Protein AF-A0A2A9E3H4-F1 (afdb_monomer)

Organism: NCBI:txid372484

pLDDT: mean 79.82, std 17.69, range [43.72, 95.69]

Secondary structure (DSSP, 8-state):
---HHHHHHTT--TT---EEEEE-TTS-EEEEETTEEEEE-HHHHTT----PPPPP------------PPPP-

Mean predicted aligned error: 9.37 Å

Nearest PDB structures (foldseek):
  3e19-assembly1_D  TM=8.48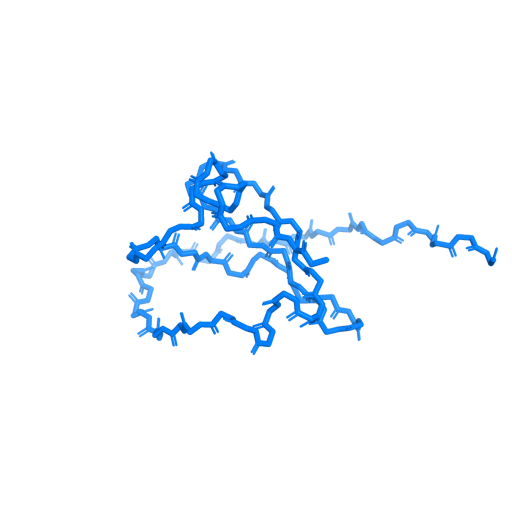8E-01  e=1.534E-01  Thermococcus thioreducens
  2lx9-assembly1_A  TM=6.291E-01  e=9.119E-01  Escherichia coli K-12
  3ifv-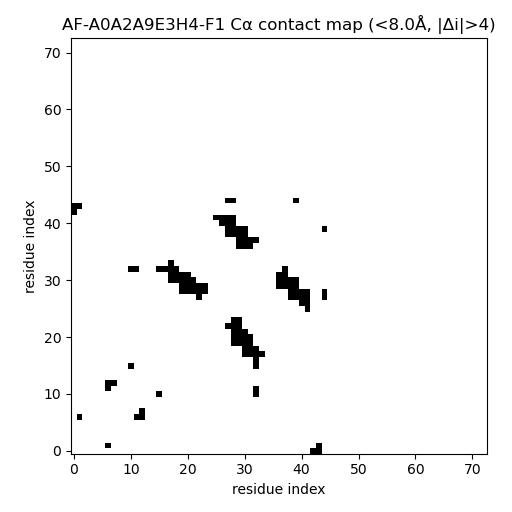assembly1_C  TM=5.100E-01  e=1.765E+00  Haloferax volcanii
  3hi8-assembly1_A  TM=3.741E-01  e=2.802E+00  Haloferax volcanii
  4s36-assembly1_A  TM=3.009E-01  e=9.196E+00  Pseudomonas aeruginosa

InterPro domains:
  IPR038157 Ferrous iron transporter, core domain [G3DSA:2.30.30.90] (4-50)

Foldseek 3Di:
DDDPVVCVVVVNDVPFDWDFPDQDPQQWTWIDGPNDIDTGHNVRVVPDDDDDDDDDDDDDDDDPDDDDDDDDD

Radius of gyration: 13.6 Å; Cα contacts (8 Å, |Δi|>4): 60; chains: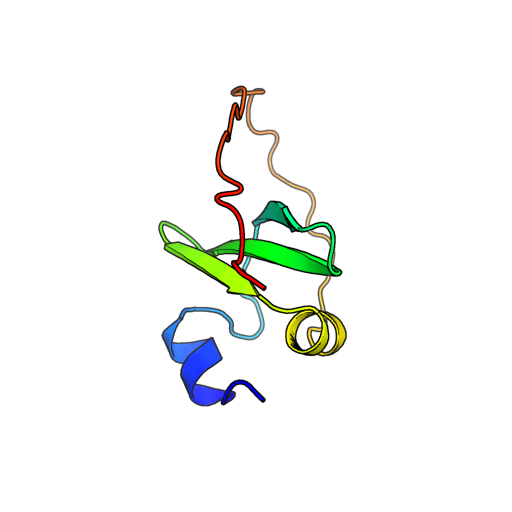 1; bounding box: 39×27×27 Å

Structure (mmCIF, N/CA/C/O backbone):
data_AF-A0A2A9E3H4-F1
#
_entry.id   AF-A0A2A9E3H4-F1
#
loop_
_atom_site.group_PDB
_atom_site.id
_atom_site.type_symbol
_atom_site.label_atom_id
_atom_site.label_alt_id
_atom_site.label_comp_id
_atom_site.label_asym_id
_atom_site.label_entity_id
_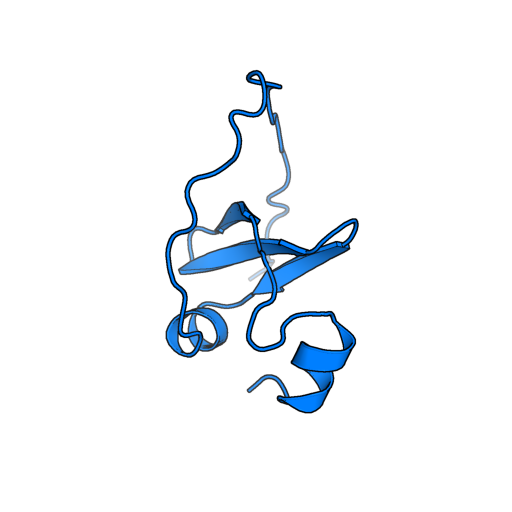atom_site.label_seq_id
_atom_site.pdbx_PDB_ins_code
_atom_site.Cartn_x
_atom_site.Cartn_y
_atom_site.Cartn_z
_atom_site.occupancy
_atom_site.B_iso_or_equiv
_atom_site.auth_seq_id
_atom_site.auth_comp_id
_atom_site.auth_asym_id
_atom_site.auth_atom_id
_atom_site.pdbx_PDB_model_num
ATOM 1 N N . MET A 1 1 ? 16.181 2.769 1.942 1.00 54.47 1 MET A N 1
ATOM 2 C CA . MET A 1 1 ? 15.202 1.724 2.315 1.00 54.47 1 MET A CA 1
ATOM 3 C C . MET A 1 1 ? 14.325 2.332 3.390 1.00 54.47 1 MET A C 1
ATOM 5 O O . MET A 1 1 ? 14.881 2.750 4.393 1.00 54.47 1 MET A O 1
ATOM 9 N N . GLY A 1 2 ? 13.026 2.516 3.130 1.00 65.38 2 GLY A N 1
ATOM 10 C CA . GLY A 1 2 ? 12.120 3.110 4.117 1.00 65.38 2 GLY A CA 1
ATOM 11 C C . GLY A 1 2 ? 12.062 2.252 5.378 1.00 65.38 2 GLY A C 1
ATOM 12 O O . GLY A 1 2 ? 12.020 1.026 5.283 1.00 65.38 2 GLY A O 1
ATOM 13 N N . ASP A 1 3 ? 12.124 2.896 6.535 1.00 81.31 3 ASP A N 1
ATOM 14 C CA . ASP A 1 3 ? 12.071 2.229 7.828 1.00 81.31 3 ASP A CA 1
ATOM 15 C C . ASP A 1 3 ? 10.646 1.672 8.093 1.00 81.31 3 ASP A C 1
ATOM 17 O O . ASP A 1 3 ? 9.664 2.392 7.874 1.00 81.31 3 ASP A O 1
ATOM 21 N N . PRO A 1 4 ? 10.485 0.403 8.527 1.00 80.38 4 PRO A N 1
ATOM 22 C CA . PRO A 1 4 ? 9.167 -0.192 8.762 1.00 80.38 4 PRO A CA 1
ATOM 23 C C . PRO A 1 4 ? 8.337 0.533 9.828 1.00 80.38 4 PRO A C 1
ATOM 25 O O . PRO A 1 4 ? 7.109 0.557 9.729 1.00 80.38 4 PRO A O 1
ATOM 28 N N . LEU A 1 5 ? 8.975 1.135 10.839 1.00 86.25 5 LEU A N 1
ATOM 29 C CA . LEU A 1 5 ? 8.283 1.948 11.838 1.00 86.25 5 LEU A CA 1
ATOM 30 C C . LEU A 1 5 ? 7.731 3.207 11.173 1.00 86.25 5 LEU A C 1
ATOM 32 O O . LEU A 1 5 ? 6.551 3.511 11.331 1.00 86.25 5 LEU A O 1
ATOM 36 N N . ARG A 1 6 ? 8.538 3.864 10.332 1.00 86.12 6 ARG A N 1
ATOM 37 C CA . ARG A 1 6 ? 8.100 5.047 9.587 1.00 86.12 6 ARG A CA 1
ATOM 38 C C . ARG A 1 6 ? 6.900 4.765 8.684 1.00 86.12 6 ARG A C 1
ATOM 40 O O . ARG A 1 6 ? 6.001 5.592 8.591 1.00 86.12 6 ARG A O 1
ATOM 47 N N . MET A 1 7 ? 6.847 3.606 8.031 1.00 86.12 7 MET A N 1
ATOM 48 C CA . MET A 1 7 ? 5.670 3.220 7.240 1.00 86.12 7 MET A CA 1
ATOM 49 C C . MET A 1 7 ? 4.414 3.116 8.110 1.00 86.12 7 MET A C 1
ATOM 51 O O . MET A 1 7 ? 3.375 3.671 7.755 1.00 86.12 7 MET A O 1
ATOM 55 N N . ARG A 1 8 ? 4.520 2.489 9.286 1.00 87.81 8 ARG A N 1
ATOM 56 C CA . ARG A 1 8 ? 3.400 2.364 10.230 1.00 87.81 8 ARG A CA 1
ATOM 57 C C . ARG A 1 8 ? 2.949 3.712 10.786 1.00 87.81 8 ARG A C 1
ATOM 59 O O . ARG A 1 8 ? 1.749 3.930 10.896 1.00 87.81 8 ARG A O 1
ATOM 66 N N . GLU A 1 9 ? 3.879 4.617 11.084 1.00 89.56 9 GLU A N 1
ATOM 67 C CA . GLU A 1 9 ? 3.570 5.997 11.493 1.00 89.56 9 GLU A CA 1
ATOM 68 C C . GLU A 1 9 ? 2.770 6.752 10.428 1.00 89.56 9 GLU A C 1
ATOM 70 O O . GLU A 1 9 ? 1.901 7.555 10.752 1.00 89.56 9 GLU A O 1
ATOM 75 N N . LEU A 1 10 ? 3.043 6.475 9.151 1.00 87.62 10 LEU A N 1
ATOM 76 C CA . LEU A 1 10 ? 2.313 7.044 8.019 1.00 87.62 10 LEU A CA 1
ATOM 77 C C . LEU A 1 10 ? 0.984 6.321 7.733 1.00 87.62 10 LEU A C 1
ATOM 79 O O . LEU A 1 10 ? 0.297 6.663 6.774 1.00 87.62 10 LEU A O 1
ATOM 83 N N . GLY A 1 11 ? 0.618 5.313 8.529 1.00 88.69 11 GLY A N 1
ATOM 84 C CA . GLY A 1 11 ? -0.593 4.514 8.336 1.00 88.69 11 GLY A CA 1
ATOM 85 C C . GLY A 1 11 ? -0.450 3.378 7.320 1.00 88.69 11 GLY A C 1
ATOM 86 O O . GLY A 1 11 ? -1.420 2.673 7.057 1.00 88.69 11 GLY A O 1
ATOM 87 N N . LEU A 1 12 ? 0.748 3.147 6.774 1.00 88.06 12 LEU A N 1
ATOM 88 C CA . LEU A 1 12 ? 1.064 2.008 5.910 1.00 88.06 12 LEU A CA 1
ATOM 89 C C . LEU A 1 12 ? 1.475 0.809 6.775 1.00 88.06 12 LEU A C 1
ATOM 91 O O . LEU A 1 12 ? 2.653 0.493 6.936 1.00 88.06 12 LEU A O 1
ATOM 95 N N . GLY A 1 13 ? 0.477 0.170 7.383 1.00 90.25 13 GLY A N 1
ATOM 96 C CA . GLY A 1 13 ? 0.616 -1.082 8.128 1.00 90.25 13 GLY A CA 1
ATOM 97 C C . GLY A 1 13 ? -0.125 -2.240 7.459 1.00 90.25 13 GLY A C 1
ATOM 98 O O . GLY A 1 13 ? -0.915 -2.040 6.538 1.00 90.25 13 GLY A O 1
ATOM 99 N N . ALA A 1 14 ? 0.099 -3.463 7.944 1.00 89.75 14 ALA A N 1
ATOM 100 C CA . ALA A 1 14 ? -0.691 -4.615 7.514 1.00 89.75 14 ALA A CA 1
ATOM 101 C C . ALA A 1 14 ? -2.189 -4.359 7.766 1.00 89.75 14 ALA A C 1
ATOM 103 O O . ALA A 1 14 ? -2.572 -3.929 8.854 1.00 89.75 14 ALA A O 1
ATOM 104 N N . GLY A 1 15 ? -3.017 -4.603 6.748 1.00 90.75 15 GLY A N 1
ATOM 105 C CA . GLY A 1 15 ? -4.456 -4.322 6.780 1.00 90.75 15 GLY A CA 1
ATOM 106 C C . GLY A 1 15 ? -4.846 -2.878 6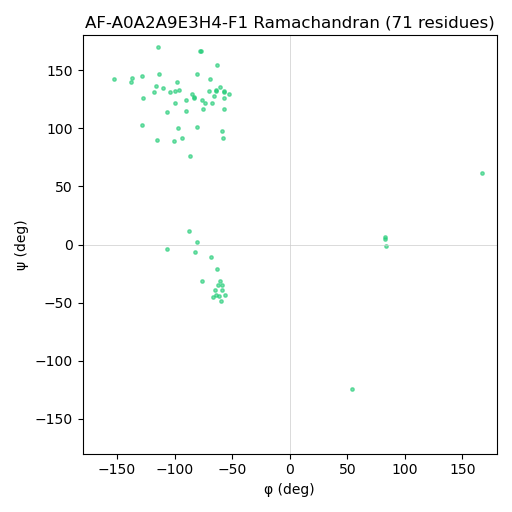.441 1.00 90.75 15 GLY A C 1
ATOM 107 O O . GLY A 1 15 ? -6.037 -2.580 6.398 1.00 90.75 15 GLY A O 1
ATOM 108 N N . ALA A 1 16 ? -3.887 -1.985 6.171 1.00 91.50 16 ALA A N 1
ATOM 109 C CA . ALA A 1 16 ? -4.197 -0.647 5.681 1.00 91.50 16 ALA A CA 1
ATOM 110 C C . ALA A 1 16 ? -4.828 -0.716 4.283 1.00 91.50 16 ALA A C 1
ATOM 112 O O . ALA A 1 16 ? -4.271 -1.320 3.364 1.00 91.50 16 ALA A O 1
ATOM 113 N N . LEU A 1 17 ? -5.980 -0.064 4.116 1.00 92.81 17 LEU A N 1
ATOM 114 C CA . LEU A 1 17 ? -6.587 0.132 2.806 1.00 92.81 17 LEU A CA 1
ATOM 115 C C . LEU A 1 17 ? -5.937 1.341 2.138 1.00 92.81 17 LEU A C 1
ATOM 117 O O . LEU A 1 17 ? -5.886 2.428 2.718 1.00 92.81 17 LEU A O 1
ATOM 121 N N . VAL A 1 18 ? -5.459 1.142 0.916 1.00 92.88 18 VAL A N 1
ATOM 122 C CA . VAL A 1 18 ? -4.811 2.190 0.132 1.00 92.88 18 VAL A CA 1
ATOM 123 C C . VAL A 1 18 ? -5.444 2.274 -1.246 1.00 92.88 18 VAL A C 1
ATOM 125 O O . VAL A 1 18 ? -5.802 1.255 -1.836 1.00 92.88 18 VAL A O 1
ATOM 128 N N . GLU A 1 19 ? -5.541 3.483 -1.784 1.00 92.94 19 GLU A N 1
ATOM 129 C CA . GLU A 1 19 ? -5.972 3.706 -3.161 1.00 92.94 19 GLU A CA 1
ATOM 130 C C . GLU A 1 19 ? -4.834 4.340 -3.961 1.00 92.94 19 GLU A C 1
ATOM 132 O O . GLU A 1 19 ? -4.128 5.233 -3.495 1.00 92.94 19 GLU A O 1
ATOM 137 N N . VAL A 1 20 ? -4.616 3.854 -5.182 1.00 93.44 20 VAL A N 1
ATOM 138 C CA . VAL A 1 20 ? -3.579 4.401 -6.059 1.00 93.44 20 VAL A CA 1
ATOM 139 C C . VAL A 1 20 ? -4.113 5.667 -6.722 1.00 93.44 20 VAL A C 1
ATOM 141 O O . VAL A 1 20 ? -4.832 5.597 -7.713 1.00 93.44 20 VAL A O 1
ATOM 144 N N . ALA A 1 21 ? -3.705 6.825 -6.208 1.00 93.31 21 ALA A N 1
ATOM 145 C CA . ALA A 1 21 ? -4.065 8.126 -6.763 1.00 93.31 21 ALA A CA 1
ATOM 146 C C . ALA A 1 21 ? -3.275 8.472 -8.037 1.00 93.31 21 ALA A C 1
ATOM 148 O O . ALA A 1 21 ? -3.779 9.179 -8.907 1.00 93.31 21 ALA A O 1
ATOM 149 N N . HIS A 1 22 ? -2.025 8.009 -8.151 1.00 93.50 22 HIS A N 1
ATOM 150 C CA . HIS A 1 22 ? -1.198 8.217 -9.343 1.00 93.50 22 HIS A CA 1
ATOM 151 C C . HIS A 1 22 ? -0.159 7.103 -9.518 1.00 93.50 22 HIS A C 1
ATOM 153 O O . HIS A 1 22 ? 0.442 6.640 -8.547 1.00 93.50 22 HIS A O 1
ATOM 159 N N . ARG A 1 23 ? 0.096 6.701 -10.768 1.00 94.81 23 ARG A N 1
ATOM 160 C CA . ARG A 1 23 ? 1.199 5.804 -11.143 1.00 94.81 23 ARG A CA 1
ATOM 161 C C . ARG A 1 23 ? 2.280 6.626 -11.837 1.00 94.81 23 ARG A C 1
ATOM 163 O O . ARG A 1 23 ? 2.039 7.147 -12.920 1.00 94.81 23 ARG A O 1
ATOM 170 N N . ALA A 1 24 ? 3.446 6.739 -11.210 1.00 90.44 24 ALA A N 1
ATOM 171 C CA . ALA A 1 24 ? 4.554 7.508 -11.754 1.00 90.44 24 ALA A CA 1
ATOM 172 C C . ALA A 1 24 ? 5.311 6.701 -12.823 1.00 90.44 24 ALA A C 1
ATOM 174 O O . ALA A 1 24 ? 5.461 5.483 -12.703 1.00 90.44 24 ALA A O 1
ATOM 175 N N . GLY A 1 25 ? 5.842 7.381 -13.844 1.00 87.00 25 GLY A N 1
ATOM 176 C CA . GLY A 1 25 ? 6.513 6.740 -14.987 1.00 87.00 25 GLY A CA 1
ATOM 177 C C . GLY A 1 25 ? 7.779 5.942 -14.643 1.00 87.00 25 GLY A C 1
ATOM 178 O O . GLY A 1 25 ? 8.145 5.036 -15.379 1.00 87.00 25 GLY A O 1
ATOM 179 N N . PHE A 1 26 ? 8.414 6.216 -13.499 1.00 86.00 26 PHE A N 1
ATOM 180 C CA . PHE A 1 26 ? 9.589 5.485 -13.000 1.00 86.00 26 PHE A CA 1
ATOM 181 C C . PHE A 1 26 ? 9.231 4.242 -12.159 1.00 86.00 26 PHE A C 1
ATOM 183 O O . PHE A 1 26 ? 10.080 3.690 -11.463 1.00 86.00 26 PHE A O 1
ATOM 190 N N . GLY A 1 27 ? 7.962 3.821 -12.155 1.00 89.75 27 GLY A N 1
ATOM 191 C CA . GLY A 1 27 ? 7.493 2.677 -11.370 1.00 89.75 27 GLY A CA 1
ATOM 192 C C . GLY A 1 27 ? 7.171 3.001 -9.906 1.00 89.75 27 GLY A C 1
ATOM 193 O O . GLY A 1 27 ? 6.865 2.095 -9.134 1.00 89.75 27 GLY A O 1
ATOM 194 N N . GLY A 1 28 ? 7.203 4.274 -9.507 1.00 94.19 28 GLY A N 1
ATOM 195 C CA . GLY A 1 28 ? 6.645 4.730 -8.232 1.00 94.19 28 GLY A CA 1
ATOM 196 C C . GLY A 1 28 ? 5.118 4.842 -8.260 1.00 94.19 28 GLY A C 1
ATOM 197 O O . GLY A 1 28 ? 4.487 4.812 -9.320 1.00 94.19 28 GLY A O 1
ATOM 198 N N . ARG A 1 29 ? 4.501 4.977 -7.087 1.00 95.69 29 ARG A N 1
ATOM 199 C CA . ARG A 1 29 ? 3.055 5.209 -6.946 1.00 95.69 29 ARG A CA 1
ATOM 200 C C . ARG A 1 29 ? 2.791 6.270 -5.884 1.00 95.69 29 ARG A C 1
ATOM 202 O O . ARG A 1 29 ? 3.469 6.303 -4.867 1.00 95.69 29 ARG A O 1
ATOM 209 N N . VAL A 1 30 ? 1.784 7.109 -6.099 1.00 95.00 30 VAL A N 1
ATOM 210 C CA . VAL A 1 30 ? 1.204 7.939 -5.038 1.00 95.00 30 VAL A CA 1
ATOM 211 C C . VAL A 1 30 ? -0.056 7.243 -4.567 1.00 95.00 30 VAL A C 1
ATOM 213 O O . VAL A 1 30 ? -0.955 6.994 -5.374 1.00 95.00 30 VAL A O 1
ATOM 216 N N . VAL A 1 31 ? -0.109 6.929 -3.277 1.00 94.19 31 VAL A N 1
ATOM 217 C CA . VAL A 1 31 ? -1.259 6.278 -2.652 1.00 94.19 31 VAL A CA 1
ATOM 218 C C . VAL A 1 31 ? -1.943 7.209 -1.664 1.00 94.19 31 VAL A C 1
ATOM 220 O O . VAL A 1 31 ? -1.293 8.040 -1.027 1.00 94.19 31 VAL A O 1
ATOM 223 N N . THR A 1 32 ? -3.256 7.078 -1.547 1.00 94.75 32 THR A N 1
ATOM 224 C CA . THR A 1 32 ? -4.052 7.678 -0.479 1.00 94.75 32 THR A CA 1
ATOM 225 C C . THR A 1 32 ? -4.265 6.661 0.636 1.00 94.75 32 THR A C 1
ATOM 227 O O . THR A 1 32 ? -4.611 5.509 0.377 1.00 94.75 32 THR A O 1
ATOM 230 N N . VAL A 1 33 ? -4.049 7.096 1.877 1.00 91.69 33 VAL A N 1
ATOM 231 C CA . VAL A 1 33 ? -4.320 6.345 3.110 1.00 91.69 33 VAL A CA 1
ATOM 232 C C . VAL A 1 33 ? -5.156 7.253 4.002 1.00 91.69 33 VAL A C 1
ATOM 234 O O . VAL A 1 33 ? -4.649 8.234 4.551 1.00 91.69 33 VAL A O 1
ATOM 237 N N . GLY A 1 34 ? -6.464 6.998 4.076 1.00 87.12 34 GLY A N 1
ATOM 238 C CA . GLY A 1 34 ? -7.402 7.956 4.666 1.00 87.12 34 GLY A CA 1
ATOM 239 C C . GLY A 1 34 ? -7.276 9.342 3.999 1.00 87.12 34 GLY A C 1
ATOM 240 O O . GLY A 1 34 ? -7.376 9.423 2.774 1.00 87.12 34 GLY A O 1
ATOM 241 N N . PRO A 1 35 ? -7.034 10.434 4.755 1.00 86.00 35 PRO A N 1
ATOM 242 C CA . PRO A 1 35 ? -6.873 11.782 4.198 1.00 86.00 35 PRO A CA 1
ATOM 243 C C . PRO A 1 35 ? -5.461 12.073 3.654 1.00 86.00 35 PRO A C 1
ATOM 245 O O . PRO A 1 35 ? -5.223 13.144 3.095 1.00 86.00 35 PRO A O 1
ATOM 248 N N . THR A 1 36 ? -4.500 11.168 3.843 1.00 90.12 36 THR A N 1
ATOM 249 C CA . THR A 1 36 ? -3.084 11.431 3.571 1.00 90.12 36 THR A CA 1
ATOM 250 C C . THR A 1 36 ? -2.670 10.887 2.210 1.00 90.12 36 THR A C 1
ATOM 252 O O . THR A 1 36 ? -3.053 9.784 1.829 1.00 90.12 36 THR A O 1
ATOM 255 N N . ARG A 1 37 ? -1.838 11.642 1.483 1.00 93.38 37 ARG A N 1
ATOM 256 C CA . ARG A 1 37 ? -1.163 11.185 0.261 1.00 93.38 37 ARG A CA 1
ATOM 257 C C 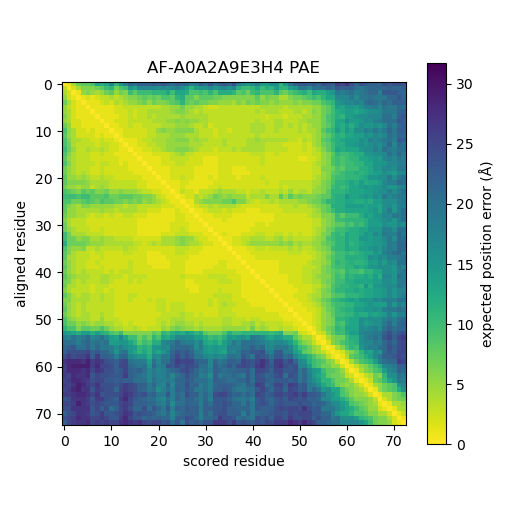. ARG A 1 37 ? 0.299 10.879 0.536 1.00 93.38 37 ARG A C 1
ATOM 259 O O . ARG A 1 37 ? 1.005 11.708 1.103 1.00 93.38 37 ARG A O 1
ATOM 266 N N . ILE A 1 38 ? 0.750 9.715 0.086 1.00 92.88 38 ILE A N 1
ATOM 267 C CA . ILE A 1 38 ? 2.113 9.230 0.298 1.00 92.88 38 ILE A CA 1
ATOM 268 C C . ILE A 1 38 ? 2.707 8.839 -1.051 1.00 92.88 38 ILE A C 1
ATOM 270 O O . ILE A 1 38 ? 2.123 8.044 -1.788 1.00 92.88 38 ILE A O 1
ATOM 274 N N . ALA A 1 39 ? 3.872 9.398 -1.376 1.00 94.00 39 ALA A N 1
ATOM 275 C CA . ALA A 1 39 ? 4.652 8.987 -2.534 1.00 94.00 39 ALA A CA 1
ATOM 276 C C . ALA A 1 39 ? 5.534 7.786 -2.169 1.00 94.00 39 ALA A C 1
ATOM 278 O O . ALA A 1 39 ? 6.262 7.817 -1.179 1.00 94.00 39 ALA A O 1
ATOM 279 N N . LEU A 1 40 ? 5.468 6.741 -2.988 1.00 92.50 40 LEU A N 1
ATOM 280 C CA . LEU A 1 40 ? 6.250 5.520 -2.866 1.00 92.50 40 LEU A CA 1
ATOM 281 C C . LEU A 1 40 ? 7.140 5.368 -4.098 1.00 92.50 40 LEU A C 1
ATOM 283 O O . LEU A 1 40 ? 6.676 5.482 -5.237 1.00 92.50 40 LEU A O 1
ATOM 287 N N . ASP A 1 41 ? 8.419 5.094 -3.871 1.00 93.19 41 ASP A N 1
ATOM 288 C CA . ASP A 1 41 ? 9.364 4.773 -4.933 1.00 93.19 41 ASP A CA 1
ATOM 289 C C . ASP A 1 41 ? 9.208 3.319 -5.411 1.00 93.19 41 ASP A C 1
ATOM 291 O O . ASP A 1 41 ? 8.577 2.484 -4.759 1.00 93.19 41 ASP A O 1
ATOM 295 N N . HIS A 1 42 ? 9.815 3.006 -6.556 1.00 93.06 42 HIS A N 1
ATOM 296 C CA . HIS A 1 42 ? 9.738 1.676 -7.154 1.00 93.06 42 HIS A CA 1
ATOM 297 C C . HIS A 1 42 ? 10.220 0.559 -6.212 1.00 93.06 42 HIS A C 1
ATOM 299 O O . HIS A 1 42 ? 9.546 -0.464 -6.094 1.00 93.06 42 HIS A O 1
ATOM 305 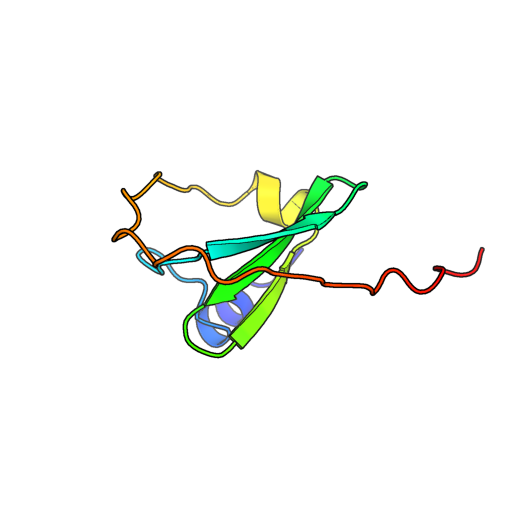N N . VAL A 1 43 ? 11.339 0.758 -5.503 1.00 93.69 43 VAL A N 1
ATOM 306 C CA . VAL A 1 43 ? 11.915 -0.249 -4.594 1.00 93.69 43 VAL A CA 1
ATOM 307 C C . VAL A 1 43 ? 10.958 -0.519 -3.441 1.00 93.69 43 VAL A C 1
ATOM 309 O O . VAL A 1 43 ? 10.705 -1.677 -3.105 1.00 93.69 43 VAL A O 1
ATOM 312 N N . THR A 1 44 ? 10.375 0.530 -2.866 1.00 91.75 44 THR A N 1
ATOM 313 C CA . THR A 1 44 ? 9.349 0.393 -1.829 1.00 91.75 44 THR A CA 1
ATOM 314 C C . THR A 1 44 ? 8.139 -0.379 -2.346 1.00 91.75 44 THR A C 1
ATOM 316 O O . THR A 1 44 ? 7.728 -1.353 -1.723 1.00 91.75 44 THR A O 1
ATOM 319 N N . CY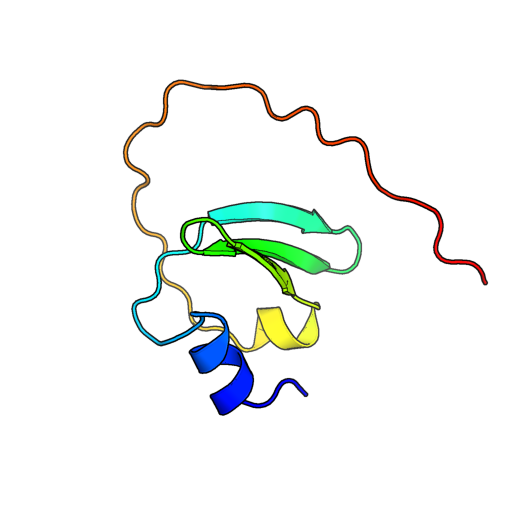S A 1 45 ? 7.606 -0.022 -3.514 1.00 92.75 45 CYS A N 1
ATOM 320 C CA . CYS A 1 45 ? 6.433 -0.695 -4.064 1.00 92.75 45 CYS A CA 1
ATOM 321 C C . CYS A 1 45 ? 6.663 -2.182 -4.361 1.00 92.75 45 CYS A C 1
ATOM 323 O O . CYS A 1 45 ? 5.750 -2.974 -4.167 1.00 92.75 45 CYS A O 1
ATOM 325 N N . THR A 1 46 ? 7.863 -2.578 -4.795 1.00 92.94 46 THR A N 1
ATOM 326 C CA . THR A 1 46 ? 8.185 -4.000 -5.036 1.00 92.94 46 THR A CA 1
ATOM 327 C C . THR A 1 46 ? 8.250 -4.856 -3.771 1.00 92.94 46 THR A C 1
ATOM 329 O O . THR A 1 46 ? 8.327 -6.075 -3.866 1.00 92.94 46 THR A O 1
ATOM 332 N N . ARG A 1 47 ? 8.240 -4.234 -2.588 1.00 92.12 47 ARG A N 1
ATOM 333 C CA . ARG A 1 47 ? 8.351 -4.914 -1.291 1.00 92.12 47 ARG A CA 1
ATOM 334 C C . ARG A 1 47 ? 7.037 -4.970 -0.521 1.00 92.12 47 ARG A C 1
ATOM 336 O O . ARG A 1 47 ? 7.012 -5.539 0.566 1.00 92.12 47 ARG A O 1
ATOM 343 N N . LEU A 1 48 ? 5.978 -4.356 -1.044 1.00 89.94 48 LEU A N 1
ATOM 344 C CA . LEU A 1 48 ? 4.662 -4.380 -0.423 1.00 89.94 48 LEU A CA 1
ATOM 345 C C . LEU A 1 48 ? 3.879 -5.580 -0.942 1.00 89.94 48 LEU A C 1
ATOM 347 O O . LEU A 1 48 ? 3.672 -5.710 -2.147 1.00 89.94 48 LEU A O 1
ATOM 351 N N . ASP A 1 49 ? 3.419 -6.414 -0.018 1.00 94.00 49 ASP A N 1
ATOM 352 C CA . ASP A 1 49 ? 2.399 -7.411 -0.311 1.00 94.00 49 ASP A CA 1
ATOM 353 C C . ASP A 1 49 ? 1.021 -6.748 -0.227 1.00 94.00 49 ASP A C 1
ATOM 355 O O . ASP A 1 49 ? 0.704 -6.069 0.755 1.00 94.00 49 ASP A O 1
ATOM 359 N N . VAL A 1 50 ? 0.228 -6.881 -1.286 1.00 93.12 50 VAL A N 1
ATOM 360 C CA . VAL A 1 50 ? -1.073 -6.221 -1.411 1.00 93.12 50 VAL A CA 1
ATOM 361 C C . VAL A 1 50 ? -2.094 -7.179 -1.996 1.00 93.12 50 VAL A C 1
ATOM 363 O O . VAL A 1 50 ? -1.829 -7.899 -2.956 1.00 93.12 50 VAL A O 1
ATOM 366 N N . VAL A 1 51 ? -3.304 -7.125 -1.453 1.00 94.31 51 VAL A N 1
ATOM 367 C CA . VAL A 1 51 ? -4.461 -7.837 -1.990 1.00 94.31 51 VAL A CA 1
ATOM 368 C C . VAL A 1 51 ? -5.413 -6.809 -2.577 1.00 94.31 51 VAL A C 1
ATOM 370 O O . VAL A 1 51 ? -5.675 -5.769 -1.972 1.00 94.31 51 VAL A O 1
ATOM 373 N N . LEU A 1 52 ? -5.930 -7.089 -3.772 1.00 91.56 52 LEU A N 1
ATOM 374 C CA . LEU A 1 52 ? -6.963 -6.253 -4.368 1.00 91.56 52 LEU A CA 1
ATOM 375 C C . LEU A 1 52 ? -8.248 -6.389 -3.554 1.00 91.56 52 LEU A C 1
ATOM 377 O O . LEU A 1 52 ? -8.801 -7.479 -3.419 1.00 91.56 52 LEU A O 1
ATOM 381 N N . VAL A 1 53 ? -8.729 -5.264 -3.041 1.00 88.50 53 VAL A N 1
ATOM 382 C CA . VAL A 1 53 ? -10.039 -5.166 -2.402 1.00 88.50 53 VAL A CA 1
ATOM 383 C C . VAL A 1 53 ? -10.994 -4.570 -3.426 1.00 88.50 53 VAL A C 1
ATOM 385 O O . VAL A 1 53 ? -10.660 -3.576 -4.073 1.00 88.50 53 VAL A O 1
ATOM 388 N N . ALA A 1 54 ? -12.167 -5.181 -3.599 1.00 81.94 54 ALA A N 1
ATOM 389 C CA . ALA A 1 54 ? -13.208 -4.606 -4.439 1.00 81.94 54 ALA A CA 1
ATOM 390 C C . ALA A 1 54 ? -13.542 -3.208 -3.906 1.00 81.94 54 ALA A C 1
ATOM 392 O O . ALA A 1 54 ? -13.977 -3.056 -2.764 1.00 81.94 54 ALA A O 1
ATOM 393 N N . SER A 1 55 ? -13.285 -2.180 -4.712 1.00 66.50 55 SER A N 1
ATOM 394 C CA . SER A 1 55 ? -13.602 -0.812 -4.325 1.00 66.50 55 SER A CA 1
ATOM 395 C C . SER A 1 55 ? -15.122 -0.687 -4.169 1.00 66.50 55 SER A C 1
ATOM 397 O O . SER A 1 55 ? -15.845 -1.116 -5.076 1.00 66.50 55 SER A O 1
ATOM 399 N N . PRO A 1 56 ? -15.647 -0.090 -3.081 1.00 60.16 56 PRO A N 1
ATOM 400 C CA . PRO A 1 56 ? -17.017 0.400 -3.116 1.00 60.16 56 PRO A CA 1
ATOM 401 C C . PRO A 1 56 ? -17.106 1.384 -4.286 1.00 60.16 56 PRO A C 1
ATOM 403 O O . PRO A 1 56 ? -16.208 2.206 -4.473 1.00 60.16 56 PRO A O 1
ATOM 406 N N . THR A 1 57 ? -18.126 1.253 -5.131 1.00 58.59 57 THR A N 1
ATOM 407 C CA . THR A 1 57 ? -18.281 2.077 -6.333 1.00 58.59 57 THR A CA 1
ATOM 408 C C . THR A 1 57 ? -18.354 3.555 -5.941 1.00 58.59 57 THR A C 1
ATOM 410 O O . THR A 1 57 ? -19.407 4.051 -5.551 1.00 58.59 57 THR A O 1
ATOM 413 N N . HIS A 1 58 ? -17.237 4.276 -6.028 1.00 54.44 58 HIS A N 1
ATOM 414 C CA . HIS A 1 58 ? -17.236 5.731 -5.962 1.00 54.44 58 HIS A CA 1
ATOM 415 C C . HIS A 1 58 ? -17.806 6.243 -7.290 1.00 54.44 58 HIS A C 1
ATOM 417 O O . HIS A 1 58 ? -17.280 5.915 -8.354 1.00 54.44 58 HIS A O 1
ATOM 423 N N . ALA A 1 59 ? -18.893 7.021 -7.253 1.00 52.25 59 ALA A N 1
ATOM 424 C CA . ALA A 1 59 ? -19.386 7.713 -8.443 1.00 52.25 59 ALA A CA 1
ATOM 425 C C . ALA A 1 59 ? -18.231 8.520 -9.062 1.00 52.25 59 ALA A C 1
ATOM 427 O O . ALA A 1 59 ? -17.526 9.232 -8.346 1.00 52.25 59 ALA A O 1
ATOM 428 N N . ALA A 1 60 ? -18.010 8.346 -10.368 1.00 52.00 60 ALA A N 1
ATOM 429 C CA . ALA A 1 60 ? -16.838 8.820 -11.098 1.00 52.00 60 ALA A CA 1
ATOM 430 C C . ALA A 1 60 ? -16.652 10.347 -10.988 1.00 52.00 60 ALA A C 1
ATOM 432 O O . ALA A 1 60 ? -17.183 11.116 -11.785 1.00 52.00 60 ALA A O 1
ATOM 433 N N . GLY A 1 61 ? -15.886 10.789 -9.992 1.00 45.31 61 GLY A N 1
ATOM 434 C CA . GLY A 1 61 ? -15.395 12.156 -9.868 1.00 45.31 61 GLY A CA 1
ATOM 435 C C . GLY A 1 61 ? -14.049 12.281 -10.574 1.00 45.31 61 GLY A C 1
ATOM 436 O O . GLY A 1 61 ? -13.078 11.642 -10.179 1.00 45.31 61 GLY A O 1
ATOM 437 N N . ALA A 1 62 ? -14.001 13.078 -11.640 1.00 54.66 62 ALA A N 1
ATOM 438 C CA . ALA A 1 62 ? -12.829 13.273 -12.487 1.00 54.66 62 ALA A CA 1
ATOM 439 C C . ALA A 1 62 ? -11.597 13.771 -11.707 1.00 54.66 62 ALA A C 1
ATOM 441 O O . ALA A 1 62 ? -11.631 14.823 -11.070 1.00 54.66 62 ALA A O 1
ATOM 442 N N . SER A 1 63 ? -10.471 13.065 -11.830 1.00 54.25 63 SER A N 1
ATOM 443 C CA . SER A 1 63 ? -9.171 13.536 -11.353 1.00 54.25 63 SER A CA 1
ATOM 444 C C . SER A 1 63 ? -8.376 14.173 -12.499 1.00 54.25 63 SER A C 1
ATOM 446 O O . SER A 1 63 ? -7.735 13.466 -13.276 1.00 54.25 63 SER A O 1
ATOM 448 N N . THR A 1 64 ? -8.361 15.507 -12.583 1.00 43.81 64 THR A N 1
ATOM 449 C CA . THR A 1 64 ? -7.348 16.232 -13.372 1.00 43.81 64 THR A CA 1
ATOM 450 C C . THR A 1 64 ? -6.208 16.614 -12.435 1.00 43.81 64 THR A C 1
ATOM 452 O O . THR A 1 64 ? -6.257 17.635 -11.757 1.00 43.81 64 THR A O 1
ATOM 455 N N . GLY A 1 65 ? -5.200 15.751 -12.339 1.00 43.72 65 GLY A N 1
ATOM 456 C CA . GLY A 1 65 ? -3.963 16.035 -11.617 1.00 43.72 65 GLY A CA 1
ATOM 457 C C . GLY A 1 65 ? -2.859 16.426 -12.591 1.00 43.72 65 GLY A C 1
ATOM 458 O O . GLY A 1 65 ? -2.128 15.558 -13.057 1.00 43.72 65 GLY A O 1
ATOM 459 N N . ALA A 1 66 ? -2.739 17.718 -12.896 1.00 52.56 66 ALA A N 1
ATOM 460 C CA . ALA A 1 66 ? -1.526 18.285 -13.474 1.00 52.56 66 ALA A CA 1
ATOM 461 C C . ALA A 1 66 ? -0.478 18.431 -12.359 1.00 52.56 66 ALA A C 1
ATOM 463 O O . ALA A 1 66 ? -0.757 19.048 -11.333 1.00 52.56 66 ALA A O 1
ATOM 464 N N . GLY A 1 67 ? 0.712 17.854 -12.536 1.00 46.19 67 GLY A N 1
ATOM 465 C CA . GLY A 1 67 ? 1.780 17.990 -11.545 1.00 46.19 67 GLY A CA 1
ATOM 466 C C . GLY A 1 67 ? 2.951 17.032 -11.726 1.00 46.19 67 GLY A C 1
ATOM 467 O O . GLY A 1 67 ? 3.233 16.243 -10.833 1.00 46.19 67 GLY A O 1
ATOM 468 N N . ALA A 1 68 ? 3.649 17.118 -12.857 1.00 51.09 68 ALA A N 1
ATOM 469 C CA . ALA A 1 68 ? 5.042 16.690 -12.949 1.00 51.09 68 ALA A CA 1
ATOM 470 C C . ALA A 1 68 ? 5.878 17.944 -13.238 1.00 51.09 68 ALA A C 1
ATOM 472 O O . ALA A 1 68 ? 6.033 18.346 -14.388 1.00 51.09 68 AL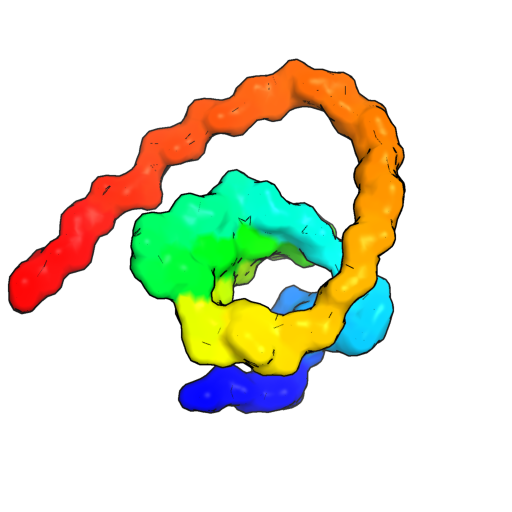A A O 1
ATOM 473 N N . GLY A 1 69 ? 6.334 18.620 -12.180 1.00 45.91 69 GLY A N 1
ATOM 474 C CA . GLY A 1 69 ? 7.408 19.607 -12.303 1.00 45.91 69 GLY A CA 1
ATOM 475 C C . GLY A 1 69 ? 8.720 18.881 -12.631 1.00 45.91 69 GLY A C 1
ATOM 476 O O . GLY A 1 69 ? 8.915 17.766 -12.138 1.00 45.91 69 GLY A O 1
ATOM 477 N N . PRO A 1 70 ? 9.592 19.450 -13.480 1.00 51.25 70 PRO A N 1
ATOM 478 C CA . PRO A 1 70 ? 10.789 18.764 -13.948 1.00 51.25 70 PRO A CA 1
ATOM 479 C C . PRO A 1 70 ? 11.743 18.491 -12.782 1.00 51.25 70 PRO A C 1
ATOM 481 O O . PRO A 1 70 ? 12.052 19.389 -11.999 1.00 51.25 70 PRO A O 1
ATOM 484 N N . VAL A 1 71 ? 12.232 17.254 -12.686 1.00 56.03 71 VAL A N 1
ATOM 485 C CA . VAL A 1 71 ? 13.444 16.969 -11.914 1.00 56.03 71 VAL A CA 1
ATOM 486 C C . VAL A 1 71 ? 14.617 17.478 -12.760 1.00 56.03 71 VAL A C 1
ATOM 488 O O . VAL A 1 71 ? 14.775 17.072 -13.910 1.00 56.03 71 VAL A O 1
ATOM 491 N N . ALA A 1 72 ? 15.337 18.474 -12.245 1.00 45.50 72 ALA A N 1
ATOM 492 C CA . ALA A 1 72 ? 16.522 19.052 -12.881 1.00 45.50 72 ALA A CA 1
ATOM 493 C C . ALA A 1 72 ? 17.648 17.993 -13.017 1.00 45.50 72 ALA A C 1
ATOM 495 O O . ALA A 1 72 ? 17.621 17.022 -12.254 1.00 45.50 72 ALA A O 1
ATOM 496 N N . PRO A 1 73 ? 18.574 18.151 -13.989 1.00 57.34 73 PRO A N 1
ATOM 497 C CA . PRO A 1 73 ? 19.566 17.133 -14.360 1.00 57.34 73 PRO A CA 1
ATOM 498 C C . PRO A 1 73 ? 20.606 16.835 -13.276 1.00 57.34 73 PRO A C 1
ATOM 500 O O . PRO A 1 73 ? 20.923 17.749 -12.479 1.00 57.34 73 PRO A O 1
#

Solvent-accessible surface area (backbone atoms only — not comparable to full-atom values): 5049 Å² total; per-residue (Å²): 130,87,54,72,66,59,34,41,76,71,56,58,44,94,87,52,70,69,45,81,77,42,79,44,96,82,57,21,38,30,31,32,45,84,96,44,78,47,82,36,50,37,73,59,56,76,70,60,88,82,78,92,68,86,71,76,88,69,79,90,72,86,82,84,81,86,83,82,78,84,82,78,134

Sequence (73 aa):
MGDPLRMRELGLGAGALVEVAHRAGFGGRVVTVGPTRIALDHVTCTRLDVVLVASPTHAAGASTGAGAGPVAP